Protein AF-A0A2V6K702-F1 (afdb_monomer_lite)

Secondary structure (DSSP, 8-state):
-------------------SSSGGG--SHHHHHHS-GGGHHHHHHHHHHHHHHHHTTT-S-HHHHHHTHHHHHHHHHHS-TTTS----SS--

Sequence (92 aa):
MTKSDSSETPQTAEAAVAPERLLDGIRSPADIKALREQDLPQLAQEVRDELIKVLSQTGGHLGPNLGVVELTIALHRVFNTPRDRFVMDVSH

Structure (mmCIF, N/CA/C/O backbone):
data_AF-A0A2V6K702-F1
#
_entry.id   AF-A0A2V6K702-F1
#
loop_
_atom_site.group_PDB
_atom_site.id
_atom_site.type_symbol
_atom_site.label_atom_id
_atom_site.label_alt_id
_atom_site.label_comp_id
_atom_site.label_asym_id
_atom_site.label_entity_id
_atom_site.label_seq_id
_atom_site.pdbx_PDB_ins_code
_atom_site.Cartn_x
_atom_site.Cartn_y
_atom_site.Cartn_z
_atom_site.occupancy
_atom_site.B_iso_or_equiv
_atom_site.auth_seq_id
_atom_site.auth_comp_id
_atom_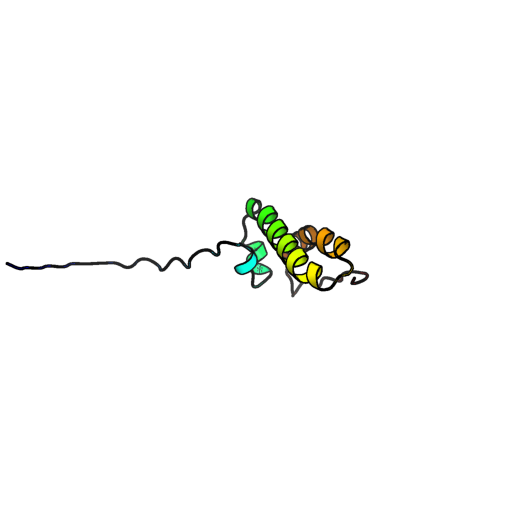site.auth_asym_id
_atom_site.auth_atom_id
_atom_site.pdbx_PDB_model_num
ATOM 1 N N . MET A 1 1 ? -59.452 -21.309 -12.603 1.00 39.44 1 MET A N 1
ATOM 2 C CA . MET A 1 1 ? -58.848 -21.691 -13.898 1.00 39.44 1 MET A CA 1
ATOM 3 C C . MET A 1 1 ? -57.590 -20.845 -14.084 1.00 39.44 1 MET A C 1
ATOM 5 O O . MET A 1 1 ? -57.756 -19.649 -14.245 1.00 39.44 1 MET A O 1
ATOM 9 N N . THR A 1 2 ? -56.347 -21.284 -13.824 1.00 40.88 2 THR A N 1
ATOM 10 C CA . THR A 1 2 ? -55.527 -22.309 -14.539 1.00 40.88 2 THR A CA 1
ATOM 11 C C . THR A 1 2 ? -55.606 -22.103 -16.058 1.00 40.88 2 THR A C 1
ATOM 13 O O . THR A 1 2 ? -56.711 -22.215 -16.582 1.00 40.88 2 THR A O 1
ATOM 16 N N . LYS A 1 3 ? -54.552 -21.764 -16.815 1.00 39.94 3 LYS A N 1
ATOM 17 C CA . LYS A 1 3 ? -53.187 -22.334 -16.989 1.00 39.94 3 LYS A CA 1
ATOM 18 C C . LYS A 1 3 ? -52.276 -21.257 -17.643 1.00 39.94 3 LYS A C 1
ATOM 20 O O . LYS A 1 3 ? -52.816 -20.410 -18.342 1.00 39.94 3 LYS A O 1
ATOM 25 N N . SER A 1 4 ? -50.993 -21.097 -17.294 1.00 41.44 4 SER A N 1
ATOM 26 C CA . SER A 1 4 ? -49.784 -21.859 -17.715 1.00 41.44 4 SER A CA 1
ATOM 27 C C . SER A 1 4 ? -49.401 -21.698 -19.194 1.00 41.44 4 SER A C 1
ATOM 29 O O . SER A 1 4 ? -50.124 -22.207 -20.041 1.00 41.44 4 SER A O 1
ATOM 31 N N . ASP A 1 5 ? -48.289 -20.999 -19.461 1.00 40.53 5 ASP A N 1
ATOM 32 C CA . ASP A 1 5 ? -47.046 -21.462 -20.141 1.00 40.53 5 ASP A CA 1
ATOM 33 C C . ASP A 1 5 ? -46.169 -20.222 -20.438 1.00 40.53 5 ASP A C 1
ATOM 35 O O . ASP A 1 5 ? -46.671 -19.246 -20.985 1.00 40.53 5 ASP A O 1
ATOM 39 N N . SER A 1 6 ? -44.950 -20.043 -19.908 1.00 44.06 6 SER A N 1
ATOM 40 C CA . SER A 1 6 ? -43.696 -20.825 -20.013 1.00 44.06 6 SER A CA 1
ATOM 41 C C . SER A 1 6 ? -43.051 -20.781 -21.402 1.00 44.06 6 SER A C 1
ATOM 43 O O . SER A 1 6 ? -43.468 -21.516 -22.284 1.00 44.06 6 SER A O 1
ATOM 45 N N . SER A 1 7 ? -42.002 -19.958 -21.533 1.00 37.97 7 SER A N 1
ATOM 46 C CA . SER A 1 7 ? -40.796 -20.113 -22.381 1.00 37.97 7 SER A CA 1
ATOM 47 C C . SER A 1 7 ? -40.140 -18.725 -22.469 1.00 37.97 7 SER A C 1
ATOM 49 O O . SER A 1 7 ? -40.832 -17.760 -22.768 1.00 37.97 7 SER A O 1
ATOM 51 N N . GLU A 1 8 ? -38.860 -18.469 -22.252 1.00 38.75 8 GLU A N 1
ATOM 52 C CA . GLU A 1 8 ? -37.687 -19.285 -21.969 1.00 38.75 8 GLU A CA 1
ATOM 53 C C . GLU A 1 8 ? -36.584 -18.273 -21.599 1.00 38.75 8 GLU A C 1
ATOM 55 O O . GLU A 1 8 ? -36.534 -17.167 -22.142 1.00 38.75 8 GLU A O 1
ATOM 60 N N . THR A 1 9 ? -35.732 -18.616 -20.640 1.00 50.88 9 THR A N 1
ATOM 61 C CA . THR A 1 9 ? -34.556 -17.832 -20.235 1.00 50.88 9 THR A CA 1
ATOM 62 C C . THR A 1 9 ? -33.513 -17.771 -21.372 1.00 50.88 9 THR A C 1
ATOM 64 O O . THR A 1 9 ? -33.539 -18.601 -22.277 1.00 50.88 9 THR A O 1
ATOM 67 N N . PRO A 1 10 ? -32.537 -16.847 -21.317 1.00 49.34 10 PRO A N 1
ATOM 68 C CA . PRO A 1 10 ? -31.257 -17.248 -20.719 1.00 49.34 10 PRO A CA 1
ATOM 69 C C . PRO A 1 10 ? -30.710 -16.131 -19.813 1.00 49.34 10 PRO A C 1
ATOM 71 O O . PRO A 1 10 ? -30.560 -14.981 -20.206 1.00 49.34 10 PRO A O 1
ATOM 74 N N . GLN A 1 11 ? -30.522 -16.370 -18.516 1.00 50.00 11 GLN A N 1
ATOM 75 C CA . GLN A 1 11 ? -29.269 -16.889 -17.969 1.00 50.00 11 GLN A CA 1
ATOM 76 C C . GLN A 1 11 ? -28.060 -16.257 -18.676 1.00 50.00 11 GLN A C 1
ATOM 78 O O . GLN A 1 11 ? -27.426 -16.865 -19.528 1.00 50.00 11 GLN A O 1
ATOM 83 N N . THR A 1 12 ? -27.766 -15.003 -18.332 1.00 38.09 12 THR A N 1
ATOM 84 C CA . THR A 1 12 ? -26.472 -14.389 -18.632 1.00 38.09 12 THR A CA 1
ATOM 85 C C . THR A 1 12 ? -25.842 -13.964 -17.320 1.00 38.09 12 THR A C 1
ATOM 87 O O . THR A 1 12 ? -26.342 -13.064 -16.655 1.00 38.09 12 THR A O 1
ATOM 90 N N . ALA A 1 13 ? -24.766 -14.680 -16.999 1.00 43.50 13 ALA A N 1
ATOM 91 C CA . ALA A 1 13 ? -23.689 -14.342 -16.085 1.00 43.50 13 ALA A CA 1
ATOM 92 C C . ALA A 1 13 ? -24.107 -13.838 -14.698 1.00 43.50 13 ALA A C 1
ATOM 94 O O . ALA A 1 13 ? -24.441 -1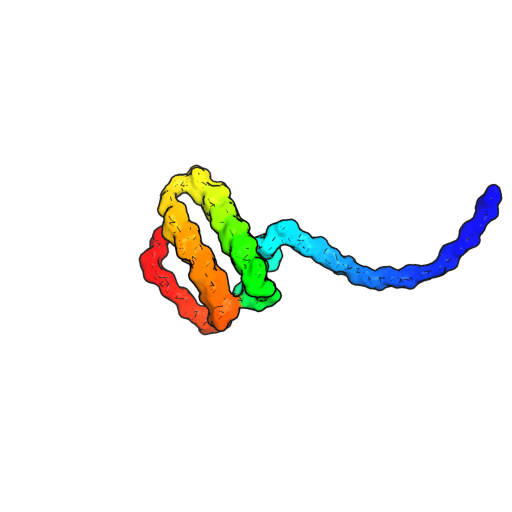2.675 -14.492 1.00 43.50 13 ALA A O 1
ATOM 95 N N . GLU A 1 14 ? -23.954 -14.730 -13.725 1.00 41.59 14 GLU A N 1
ATOM 96 C CA . GLU A 1 14 ? -23.644 -14.395 -12.342 1.00 41.59 14 GLU A CA 1
ATOM 97 C C . GLU A 1 14 ? -22.427 -13.453 -12.332 1.00 41.59 14 GLU A C 1
ATOM 99 O O . GLU A 1 14 ? -21.270 -13.874 -12.326 1.00 41.59 14 GLU A O 1
ATOM 104 N N . ALA A 1 15 ? -22.689 -12.150 -12.448 1.00 42.69 15 ALA A N 1
ATOM 105 C CA . ALA A 1 15 ? -21.707 -11.117 -12.207 1.00 42.69 15 ALA A CA 1
ATOM 106 C C . ALA A 1 15 ? -21.380 -11.223 -10.722 1.00 42.69 15 ALA A C 1
ATOM 108 O O . ALA A 1 15 ? -22.188 -10.832 -9.879 1.00 42.69 15 ALA A O 1
ATOM 109 N N . ALA A 1 16 ? -20.238 -11.843 -10.424 1.00 45.94 16 ALA A N 1
ATOM 110 C CA . ALA A 1 16 ? -19.666 -11.886 -9.093 1.00 45.94 16 ALA A CA 1
ATOM 111 C C . ALA A 1 16 ? -19.834 -10.500 -8.467 1.00 45.94 16 ALA A C 1
ATOM 113 O O . ALA A 1 16 ? -19.364 -9.509 -9.031 1.00 45.94 16 ALA A O 1
ATOM 114 N N . VAL A 1 17 ? -20.593 -10.439 -7.372 1.00 50.03 17 VAL A N 1
ATOM 115 C CA . VAL A 1 17 ? -20.868 -9.208 -6.634 1.00 50.03 17 VAL A CA 1
ATOM 116 C C . VAL A 1 17 ? -19.526 -8.519 -6.412 1.00 50.03 17 VAL A C 1
ATOM 118 O O . VAL A 1 17 ? -18.649 -9.080 -5.755 1.00 50.03 17 VAL A O 1
ATOM 121 N N . ALA A 1 18 ? -19.329 -7.360 -7.045 1.00 54.19 18 ALA A N 1
ATOM 122 C CA . ALA A 1 18 ? -18.099 -6.603 -6.883 1.00 54.19 18 ALA A CA 1
ATOM 123 C C . ALA A 1 18 ? -17.939 -6.306 -5.385 1.00 54.19 18 ALA A C 1
ATOM 125 O O . ALA A 1 18 ? -18.919 -5.885 -4.760 1.00 54.19 18 ALA A O 1
ATOM 126 N N . PRO A 1 19 ? -16.771 -6.578 -4.785 1.00 61.66 19 PRO A N 1
ATOM 127 C CA . PRO A 1 19 ? -16.599 -6.355 -3.361 1.00 61.66 19 PRO A CA 1
ATOM 128 C C . PRO A 1 19 ? -16.809 -4.867 -3.053 1.00 61.66 19 PRO A C 1
ATOM 130 O O . PRO A 1 19 ? -16.350 -4.000 -3.796 1.00 61.66 19 PRO A O 1
ATOM 133 N N . GLU A 1 20 ? -17.539 -4.581 -1.971 1.00 80.12 20 GLU A N 1
ATOM 134 C CA . GLU A 1 20 ? -17.854 -3.213 -1.530 1.00 80.12 20 GLU A CA 1
ATOM 135 C C . GLU A 1 20 ? -16.575 -2.413 -1.212 1.00 80.12 20 GLU A C 1
ATOM 137 O O . GLU A 1 20 ? -16.541 -1.197 -1.392 1.00 80.12 20 GLU A O 1
ATOM 142 N N . ARG A 1 21 ? -15.499 -3.116 -0.824 1.00 93.06 21 ARG A N 1
ATOM 143 C CA . ARG A 1 21 ? -14.129 -2.606 -0.675 1.00 93.06 21 ARG A CA 1
ATOM 144 C C . ARG A 1 21 ? -13.222 -3.191 -1.754 1.00 93.06 21 ARG A C 1
ATOM 146 O O . ARG A 1 21 ? -13.199 -4.404 -1.959 1.00 93.06 21 ARG A O 1
ATOM 153 N N . LEU A 1 22 ? -12.411 -2.354 -2.396 1.00 95.12 22 LEU A N 1
ATOM 154 C CA . LEU A 1 22 ? -11.424 -2.805 -3.383 1.00 95.12 22 LEU A CA 1
ATOM 155 C C . LEU A 1 22 ? -10.393 -3.756 -2.765 1.00 95.12 22 LEU A C 1
ATOM 157 O O . LEU A 1 22 ? -10.010 -4.739 -3.400 1.00 95.12 22 LEU A O 1
ATOM 161 N N . LEU A 1 23 ? -9.973 -3.483 -1.527 1.00 95.38 23 LEU A N 1
ATOM 162 C CA . LEU A 1 23 ? -8.965 -4.247 -0.796 1.00 95.38 23 LEU A CA 1
ATOM 163 C C . LEU A 1 23 ? -9.341 -5.727 -0.649 1.00 95.38 23 LEU A C 1
ATOM 165 O O . LEU A 1 23 ? -8.478 -6.587 -0.809 1.00 95.38 23 LEU A O 1
ATOM 169 N N . ASP A 1 24 ? -10.621 -6.032 -0.428 1.00 95.06 24 ASP A N 1
ATOM 170 C CA . ASP A 1 24 ? -11.110 -7.406 -0.243 1.00 95.06 24 ASP A CA 1
ATOM 171 C C . ASP A 1 24 ? -10.969 -8.256 -1.525 1.00 95.06 24 ASP A C 1
ATOM 173 O O . ASP A 1 24 ? -10.961 -9.491 -1.481 1.00 95.06 24 ASP A O 1
ATOM 177 N N . GLY A 1 25 ? -10.838 -7.598 -2.683 1.00 94.25 25 GLY A N 1
ATOM 178 C CA . GLY A 1 25 ? -10.613 -8.225 -3.984 1.00 94.25 25 GLY A CA 1
ATOM 179 C C . GLY A 1 25 ? -9.141 -8.440 -4.352 1.00 94.25 25 GLY A C 1
ATOM 180 O O . GLY A 1 25 ? -8.866 -9.187 -5.291 1.00 94.25 25 GLY A O 1
ATOM 181 N N . ILE A 1 26 ? -8.188 -7.825 -3.643 1.00 94.94 26 ILE A N 1
ATOM 182 C CA . ILE A 1 26 ? -6.761 -7.898 -3.985 1.00 94.94 26 ILE A CA 1
ATOM 183 C C . ILE A 1 26 ? -6.141 -9.169 -3.400 1.00 94.94 26 ILE A C 1
ATOM 185 O O . ILE A 1 26 ? -6.001 -9.312 -2.188 1.00 94.94 26 ILE A O 1
ATOM 189 N N . ARG A 1 27 ? -5.717 -10.096 -4.266 1.00 94.56 27 ARG A N 1
ATOM 190 C CA . ARG A 1 27 ? -5.050 -11.354 -3.872 1.00 94.56 27 ARG A CA 1
ATOM 191 C C . ARG A 1 27 ? -3.611 -11.442 -4.369 1.00 94.56 27 ARG A C 1
ATOM 193 O O . ARG A 1 27 ? -2.852 -12.303 -3.927 1.00 94.56 27 ARG A O 1
ATOM 200 N N . SER A 1 28 ? -3.235 -10.578 -5.305 1.00 93.88 28 SER A N 1
ATOM 201 C CA . SER A 1 28 ? -1.939 -10.580 -5.966 1.00 93.88 28 SER A CA 1
ATOM 202 C C . SER A 1 28 ? -1.562 -9.188 -6.498 1.00 93.88 28 SER A C 1
ATOM 204 O O . SER A 1 28 ? -2.433 -8.347 -6.727 1.00 93.88 28 SER A O 1
ATOM 206 N N . PRO A 1 29 ? -0.271 -8.938 -6.795 1.00 93.62 29 PRO A N 1
ATOM 207 C CA . PRO A 1 29 ? 0.158 -7.706 -7.463 1.00 93.62 29 PRO A CA 1
ATOM 208 C C . PRO A 1 29 ? -0.510 -7.475 -8.829 1.00 93.62 29 PRO A C 1
ATOM 210 O O . PRO A 1 29 ? -0.635 -6.333 -9.267 1.00 93.62 29 PRO A O 1
ATOM 213 N N . ALA A 1 30 ? -0.950 -8.542 -9.508 1.00 94.19 30 ALA A N 1
ATOM 214 C CA . ALA A 1 30 ? -1.656 -8.436 -10.783 1.00 94.19 30 ALA A CA 1
ATOM 215 C C . ALA A 1 30 ? -3.017 -7.738 -10.631 1.00 94.19 30 ALA A C 1
ATOM 217 O O . ALA A 1 30 ? -3.403 -6.969 -11.510 1.00 94.19 30 ALA A O 1
ATOM 218 N N . ASP A 1 31 ? -3.691 -7.925 -9.495 1.00 95.19 31 ASP A N 1
ATOM 219 C CA . ASP A 1 31 ? -4.981 -7.287 -9.221 1.00 95.19 31 ASP A CA 1
ATOM 220 C C . ASP A 1 31 ? -4.811 -5.766 -9.076 1.00 95.19 31 ASP A C 1
ATOM 222 O O . ASP A 1 31 ? -5.588 -4.992 -9.628 1.00 95.19 31 ASP A O 1
ATOM 226 N N . ILE A 1 32 ? -3.713 -5.320 -8.450 1.00 94.56 32 ILE A N 1
ATOM 227 C CA . ILE A 1 32 ? -3.361 -3.893 -8.329 1.00 94.56 32 ILE A CA 1
ATOM 228 C C . ILE A 1 32 ? -3.090 -3.271 -9.708 1.00 94.56 32 ILE A C 1
ATOM 230 O O . ILE A 1 32 ? -3.448 -2.117 -9.958 1.00 94.56 32 ILE A O 1
ATOM 234 N N . LYS A 1 33 ? -2.474 -4.024 -10.631 1.00 94.50 33 LYS A N 1
ATOM 235 C CA . LYS A 1 33 ? -2.250 -3.577 -12.018 1.00 94.50 33 LYS A CA 1
ATOM 236 C C . LYS A 1 33 ? -3.544 -3.464 -12.817 1.00 94.50 33 LYS A C 1
ATOM 238 O O . LYS A 1 33 ? -3.635 -2.591 -13.676 1.00 94.50 33 LYS A O 1
ATOM 243 N N . ALA A 1 34 ? -4.521 -4.323 -12.534 1.00 94.69 34 ALA A N 1
ATOM 244 C CA . ALA A 1 34 ? -5.811 -4.342 -13.217 1.00 94.69 34 ALA A CA 1
ATOM 245 C C . ALA A 1 34 ? -6.746 -3.194 -12.792 1.00 94.69 34 ALA A C 1
ATOM 247 O O . ALA A 1 34 ? -7.660 -2.848 -13.540 1.00 94.69 34 ALA A O 1
ATOM 248 N N . LEU A 1 35 ? -6.517 -2.575 -11.626 1.00 95.44 35 LEU A N 1
ATOM 249 C CA . LEU A 1 35 ? -7.297 -1.421 -11.173 1.00 95.44 35 LEU A CA 1
ATOM 250 C C . LEU A 1 35 ? -7.133 -0.208 -12.096 1.00 95.44 35 LEU A C 1
ATOM 252 O O . LEU A 1 35 ? -6.053 0.044 -12.645 1.00 95.44 35 LEU A O 1
ATOM 256 N N . ARG A 1 36 ? -8.185 0.607 -12.208 1.00 95.75 36 ARG A N 1
ATOM 257 C CA . ARG A 1 36 ? -8.095 1.911 -12.878 1.00 95.75 36 ARG A CA 1
ATOM 258 C C . ARG A 1 36 ? -7.313 2.871 -11.987 1.00 95.75 36 ARG A C 1
ATOM 260 O O . ARG A 1 36 ? -7.387 2.795 -10.766 1.00 95.75 36 ARG A O 1
ATOM 267 N N . GLU A 1 37 ? -6.592 3.810 -12.590 1.00 94.31 37 GLU A N 1
ATOM 268 C CA . GLU A 1 37 ? -5.758 4.762 -11.835 1.00 94.31 37 GLU A CA 1
ATOM 269 C C . GLU A 1 37 ? -6.567 5.595 -10.834 1.00 94.31 37 GLU A C 1
ATOM 271 O O . GLU A 1 37 ? -6.118 5.836 -9.717 1.00 94.31 37 GLU A O 1
ATOM 276 N N . GLN A 1 38 ? -7.796 5.955 -11.201 1.00 95.88 38 GLN A N 1
ATOM 277 C CA . GLN A 1 38 ? -8.738 6.683 -10.348 1.00 95.88 38 GLN A CA 1
ATOM 278 C C . GLN A 1 38 ? -9.205 5.901 -9.108 1.00 95.88 38 GLN A C 1
ATOM 280 O O . GLN A 1 38 ? -9.682 6.516 -8.160 1.00 95.88 38 GLN A O 1
ATOM 285 N N . ASP A 1 39 ? -9.059 4.572 -9.103 1.00 95.44 39 ASP A N 1
ATOM 286 C CA . ASP A 1 39 ? -9.444 3.711 -7.979 1.00 95.44 39 ASP A CA 1
ATOM 287 C C . ASP A 1 39 ? -8.281 3.534 -6.976 1.00 95.44 39 ASP A C 1
ATOM 289 O O . ASP A 1 39 ? -8.481 3.081 -5.849 1.00 95.44 39 ASP A O 1
ATOM 293 N N . LEU A 1 40 ? -7.049 3.914 -7.346 1.00 96.12 40 LEU A N 1
ATOM 294 C CA . LEU A 1 40 ? -5.867 3.770 -6.486 1.00 96.12 40 LEU A CA 1
ATOM 295 C C . LEU A 1 40 ? -5.937 4.598 -5.191 1.00 96.12 40 LEU A C 1
ATOM 297 O O . LEU A 1 40 ? -5.542 4.067 -4.151 1.00 96.12 40 LEU A O 1
ATOM 301 N N . PRO A 1 41 ? -6.448 5.850 -5.188 1.00 96.25 41 PRO A N 1
ATOM 302 C CA . PRO A 1 41 ? -6.631 6.600 -3.947 1.00 96.25 41 PRO A CA 1
ATOM 303 C C . PRO A 1 41 ? -7.603 5.917 -2.978 1.00 96.25 41 PRO A C 1
ATOM 305 O O . PRO A 1 41 ? -7.370 5.936 -1.770 1.00 96.25 41 PRO A O 1
ATOM 308 N N . GLN A 1 42 ? -8.660 5.280 -3.499 1.00 96.44 42 GLN A N 1
ATOM 309 C CA . GLN A 1 42 ? -9.597 4.506 -2.685 1.00 96.44 42 GLN A CA 1
ATOM 310 C C . GLN A 1 42 ? -8.899 3.286 -2.077 1.00 96.44 42 GLN A C 1
ATOM 312 O O . GLN A 1 42 ? -8.974 3.091 -0.867 1.00 96.44 42 GLN A O 1
ATOM 317 N N . LEU A 1 43 ? -8.159 2.513 -2.882 1.00 96.69 43 LEU A N 1
ATOM 318 C CA . LEU A 1 43 ? -7.394 1.371 -2.374 1.00 96.69 43 LEU A CA 1
ATOM 319 C C . LEU A 1 43 ? -6.417 1.797 -1.264 1.00 96.69 43 LEU A C 1
ATOM 321 O O . LEU A 1 43 ? -6.345 1.149 -0.224 1.00 96.69 43 LEU A O 1
ATO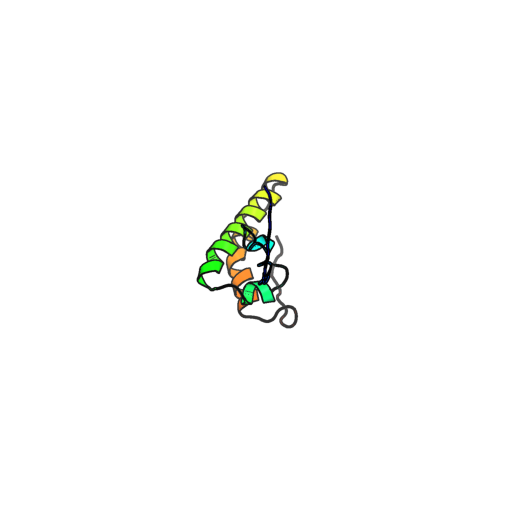M 325 N N . ALA A 1 44 ? -5.683 2.896 -1.462 1.00 96.81 44 ALA A N 1
ATOM 326 C CA . ALA A 1 44 ? -4.747 3.410 -0.465 1.00 96.81 44 ALA A CA 1
ATOM 327 C C . ALA A 1 44 ? -5.449 3.781 0.850 1.00 96.81 44 ALA A C 1
ATOM 329 O O . ALA A 1 44 ? -4.961 3.446 1.929 1.00 96.81 44 ALA A O 1
ATOM 330 N N . GLN A 1 45 ? -6.615 4.430 0.767 1.00 96.38 45 GLN A N 1
ATOM 331 C CA . GLN A 1 45 ? -7.422 4.753 1.941 1.00 96.38 45 GLN A CA 1
ATOM 332 C C . GLN A 1 45 ? -7.873 3.486 2.678 1.00 96.38 45 GLN A C 1
ATOM 334 O O . GLN A 1 45 ? -7.668 3.384 3.884 1.00 96.38 45 GLN A O 1
ATOM 339 N N . GLU A 1 46 ? -8.396 2.492 1.960 1.00 96.50 46 GLU A N 1
ATOM 340 C CA . GLU A 1 46 ? -8.857 1.236 2.558 1.00 96.50 46 GLU A CA 1
ATOM 341 C C . GLU A 1 46 ? -7.726 0.449 3.239 1.00 96.50 46 GLU A C 1
ATOM 343 O O . GLU A 1 46 ? -7.955 -0.161 4.286 1.00 96.50 46 GLU A O 1
ATOM 348 N N . VAL A 1 47 ? -6.510 0.476 2.677 1.00 95.31 47 VAL A N 1
ATOM 349 C CA . VAL A 1 47 ? -5.313 -0.114 3.298 1.00 95.31 47 VAL A CA 1
ATOM 350 C C . VAL A 1 47 ? -4.940 0.640 4.573 1.00 95.31 47 VAL A C 1
ATOM 352 O O . VAL A 1 47 ? -4.695 0.009 5.600 1.00 95.31 47 VAL A O 1
ATOM 355 N N . ARG A 1 48 ? -4.925 1.981 4.542 1.00 94.69 48 ARG A N 1
ATOM 356 C CA . ARG A 1 48 ? -4.642 2.803 5.731 1.00 94.69 48 ARG A CA 1
ATOM 357 C C . ARG A 1 48 ? -5.651 2.534 6.850 1.00 94.69 48 ARG A C 1
ATOM 359 O O . ARG A 1 48 ? -5.244 2.369 7.998 1.00 94.69 48 ARG A O 1
ATOM 366 N N . ASP A 1 49 ? -6.933 2.426 6.519 1.00 93.69 49 ASP A N 1
ATOM 367 C CA . ASP A 1 49 ? -7.989 2.143 7.495 1.00 93.69 49 ASP A CA 1
ATOM 368 C C . ASP A 1 49 ? -7.834 0.749 8.119 1.00 93.69 49 ASP A C 1
ATOM 370 O O . ASP A 1 49 ? -7.968 0.600 9.336 1.00 93.69 49 ASP A O 1
ATOM 374 N N . GLU A 1 50 ? -7.476 -0.267 7.324 1.00 92.69 50 GLU A N 1
ATOM 375 C CA . GLU A 1 50 ? -7.214 -1.610 7.852 1.00 92.69 50 GLU A CA 1
ATOM 376 C C . GLU A 1 50 ? -5.966 -1.633 8.748 1.00 92.69 50 GLU A C 1
ATOM 378 O O . GLU A 1 50 ? -6.003 -2.209 9.836 1.00 92.69 50 GLU A O 1
ATOM 383 N N . LEU A 1 51 ? -4.887 -0.945 8.355 1.00 90.69 51 LEU A N 1
ATOM 384 C CA . LEU A 1 51 ? -3.683 -0.805 9.181 1.00 90.69 51 LEU A CA 1
ATOM 385 C C . LEU A 1 51 ? -3.998 -0.144 10.527 1.00 90.69 51 LEU A C 1
ATOM 387 O O . LEU A 1 51 ? -3.576 -0.650 11.565 1.00 90.69 51 LEU A O 1
ATOM 391 N N . ILE A 1 52 ? -4.770 0.948 10.538 1.00 90.19 52 ILE A N 1
ATOM 392 C CA . ILE A 1 52 ? -5.192 1.619 11.777 1.00 90.19 52 ILE A CA 1
ATOM 393 C C . ILE A 1 52 ? -6.031 0.669 12.631 1.00 90.19 52 ILE A C 1
ATOM 395 O O . ILE A 1 52 ? -5.777 0.522 13.827 1.00 90.19 52 ILE A O 1
ATOM 399 N N . LYS A 1 53 ? -7.013 -0.007 12.032 1.00 89.19 53 LYS A N 1
ATOM 400 C CA . LYS A 1 53 ? -7.900 -0.938 12.738 1.00 89.19 53 LYS A CA 1
ATOM 401 C C . LYS A 1 53 ? -7.127 -2.078 13.404 1.00 89.19 53 LYS A C 1
ATOM 403 O O . LYS A 1 53 ? -7.423 -2.410 14.549 1.00 89.19 53 LYS A O 1
ATOM 408 N N . VAL A 1 54 ? -6.144 -2.653 12.713 1.00 87.25 54 VAL A N 1
ATOM 409 C CA . VAL A 1 54 ? -5.349 -3.781 13.219 1.00 87.25 54 VAL A CA 1
ATOM 410 C C . VAL A 1 54 ? -4.315 -3.317 14.248 1.00 87.25 54 VAL A C 1
ATOM 412 O O . VAL A 1 54 ? -4.218 -3.895 15.327 1.00 87.25 54 VAL A O 1
ATOM 415 N N . LEU A 1 55 ? -3.563 -2.256 13.954 1.00 84.56 55 LEU A N 1
ATOM 416 C CA . LEU A 1 55 ? -2.413 -1.846 14.767 1.00 84.56 55 LEU A CA 1
ATOM 417 C C . LEU A 1 55 ? -2.781 -0.938 15.955 1.00 84.56 55 LEU A C 1
ATOM 419 O O . LEU A 1 55 ? -2.008 -0.836 16.911 1.00 84.56 55 LEU A O 1
ATOM 423 N N . SER A 1 56 ? -3.962 -0.305 15.944 1.00 82.50 56 SER A N 1
ATOM 424 C CA . SER A 1 56 ? -4.455 0.488 17.086 1.00 82.50 56 SER A CA 1
ATOM 425 C C . SER A 1 56 ? -4.676 -0.346 18.351 1.00 82.50 56 SER A C 1
ATOM 427 O O . SER A 1 56 ? -4.639 0.200 19.450 1.00 82.50 56 SER A O 1
ATOM 429 N N . GLN A 1 57 ? -4.863 -1.661 18.214 1.00 76.88 57 GLN A N 1
ATOM 430 C CA . GLN A 1 57 ? -5.102 -2.571 19.337 1.00 76.88 57 GLN A CA 1
ATOM 431 C C . GLN A 1 57 ? -3.816 -2.966 20.076 1.00 76.88 57 GLN A C 1
ATOM 433 O O . GLN A 1 57 ? -3.861 -3.276 21.263 1.00 76.88 57 GLN A O 1
ATOM 438 N N . THR A 1 58 ? -2.671 -2.960 19.389 1.00 68.12 58 THR A N 1
ATOM 439 C CA . THR A 1 58 ? -1.392 -3.459 19.918 1.00 68.12 58 THR A CA 1
ATOM 440 C C . THR A 1 58 ? -0.447 -2.357 20.399 1.00 68.12 58 THR A C 1
ATOM 442 O O . THR A 1 58 ? 0.420 -2.633 21.224 1.00 68.12 58 THR A O 1
ATOM 445 N N . GLY A 1 59 ? -0.619 -1.113 19.929 1.00 68.50 59 GLY A N 1
ATOM 446 C CA . GLY A 1 59 ? 0.333 -0.016 20.157 1.00 68.50 59 GLY A CA 1
ATOM 447 C C . GLY A 1 59 ? 1.663 -0.222 19.405 1.00 68.50 59 GLY A C 1
ATOM 448 O O . GLY A 1 59 ? 2.090 -1.352 19.184 1.00 68.50 59 GLY A O 1
ATOM 449 N N . GLY A 1 60 ? 2.322 0.859 18.960 1.00 65.62 60 GLY A N 1
ATOM 450 C CA . GLY A 1 60 ? 3.587 0.782 18.201 1.00 65.62 60 GLY A CA 1
ATOM 451 C C . GLY A 1 60 ? 3.720 1.804 17.060 1.00 65.62 60 GLY A C 1
ATOM 452 O O . GLY A 1 60 ? 2.970 2.779 16.998 1.00 65.62 60 GLY A O 1
ATOM 453 N N . HIS A 1 61 ? 4.697 1.601 16.164 1.00 65.88 61 HIS A N 1
ATOM 454 C CA . HIS A 1 61 ? 5.059 2.508 15.060 1.00 65.88 61 HIS A CA 1
ATOM 455 C C . HIS A 1 61 ? 4.015 2.536 13.923 1.00 65.88 61 HIS A C 1
ATOM 457 O O . HIS A 1 61 ? 4.204 1.996 12.837 1.00 65.88 61 HIS A O 1
ATOM 463 N N . LEU A 1 62 ? 2.896 3.221 14.168 1.00 69.25 62 LEU A N 1
ATOM 464 C CA . LEU A 1 62 ? 1.820 3.408 13.187 1.00 69.25 62 LEU A CA 1
ATOM 465 C C . LEU A 1 62 ? 2.229 4.312 12.010 1.00 69.25 62 LEU A C 1
ATOM 467 O O . LEU A 1 62 ? 1.825 4.086 10.875 1.00 69.25 62 LEU A O 1
ATOM 471 N N . GLY A 1 63 ? 3.016 5.358 12.282 1.00 69.12 63 GLY A N 1
ATOM 472 C CA . GLY A 1 63 ? 3.322 6.418 11.311 1.00 69.12 63 GLY A CA 1
ATOM 473 C C . GLY A 1 63 ? 4.035 5.935 10.038 1.00 69.12 63 GLY A C 1
ATOM 474 O O . GLY A 1 63 ? 3.584 6.264 8.943 1.00 69.12 63 GLY A O 1
ATOM 475 N N . PRO A 1 64 ? 5.105 5.132 10.149 1.00 75.62 64 PRO A N 1
ATOM 476 C CA . PRO A 1 64 ? 5.870 4.662 8.990 1.00 75.62 64 PRO A CA 1
ATOM 477 C C . PRO A 1 64 ? 5.070 3.732 8.076 1.00 75.62 64 PRO A C 1
ATOM 479 O O . PRO A 1 64 ? 5.083 3.902 6.857 1.00 75.62 64 PRO A O 1
ATOM 482 N N . ASN A 1 65 ? 4.282 2.829 8.666 1.00 78.38 65 ASN A N 1
ATOM 483 C CA . ASN A 1 65 ? 3.398 1.926 7.929 1.00 78.38 65 ASN A CA 1
ATOM 484 C C . ASN A 1 65 ? 2.310 2.675 7.146 1.00 78.38 65 ASN A C 1
ATOM 486 O O . ASN A 1 65 ? 1.945 2.253 6.053 1.00 78.38 65 ASN A O 1
ATOM 490 N N . LEU A 1 66 ? 1.826 3.812 7.656 1.00 84.56 66 LEU A N 1
ATOM 491 C CA . LEU A 1 66 ? 0.869 4.651 6.929 1.00 84.56 66 LEU A CA 1
ATOM 492 C C . LEU A 1 66 ? 1.522 5.451 5.796 1.00 84.56 66 LEU A C 1
ATOM 494 O O . LEU A 1 66 ? 0.889 5.652 4.767 1.00 84.56 66 LEU A O 1
ATOM 498 N N . GLY A 1 67 ? 2.775 5.886 5.960 1.00 86.00 67 GLY A N 1
ATOM 499 C CA . GLY A 1 67 ? 3.486 6.690 4.959 1.00 86.00 67 GLY A CA 1
ATOM 500 C C . GLY A 1 67 ? 3.990 5.911 3.738 1.00 86.00 67 GLY A C 1
ATOM 501 O O . GLY A 1 67 ? 4.344 6.520 2.732 1.00 86.00 67 GLY A O 1
ATOM 502 N N . VAL A 1 68 ? 4.039 4.576 3.809 1.00 92.50 68 VAL A N 1
ATOM 503 C CA . VAL A 1 68 ? 4.570 3.718 2.733 1.00 92.50 68 VAL A CA 1
ATOM 504 C C . VAL A 1 68 ? 3.484 3.111 1.836 1.00 92.50 68 VAL A C 1
ATOM 506 O O . VAL A 1 68 ? 3.805 2.458 0.841 1.00 92.50 68 VAL A O 1
ATOM 509 N N . VAL A 1 69 ? 2.201 3.312 2.155 1.00 95.25 69 VAL A N 1
ATOM 510 C CA . VAL A 1 69 ? 1.076 2.662 1.459 1.00 95.25 69 VAL A CA 1
ATOM 511 C C . VAL A 1 69 ? 1.058 3.014 -0.027 1.00 95.25 69 VAL A C 1
ATOM 513 O O . VAL A 1 69 ? 1.105 2.126 -0.879 1.00 95.25 69 VAL A O 1
ATOM 516 N N . GLU A 1 70 ? 1.054 4.304 -0.356 1.00 95.69 70 GLU A N 1
ATOM 517 C CA . GLU A 1 70 ? 0.982 4.783 -1.735 1.00 95.69 70 GLU A CA 1
ATOM 518 C C . GLU A 1 70 ? 2.231 4.380 -2.535 1.00 95.69 70 GLU A C 1
ATOM 520 O O . GLU A 1 70 ? 2.122 3.976 -3.695 1.00 95.69 70 GLU A O 1
ATOM 525 N N . LEU A 1 71 ? 3.410 4.405 -1.900 1.00 94.81 71 LEU A N 1
ATOM 526 C CA . LEU A 1 71 ? 4.654 3.928 -2.509 1.00 94.81 71 LEU A CA 1
ATOM 527 C C . LEU A 1 71 ? 4.564 2.437 -2.846 1.00 94.81 71 LEU A C 1
ATOM 529 O O . LEU A 1 71 ? 4.900 2.033 -3.956 1.00 94.81 71 LEU A O 1
ATOM 533 N N . THR A 1 72 ? 4.075 1.621 -1.916 1.00 95.00 72 THR A N 1
ATOM 534 C CA . THR A 1 72 ? 3.954 0.169 -2.097 1.00 95.00 72 THR A CA 1
ATOM 535 C C . THR A 1 72 ? 2.989 -0.170 -3.235 1.00 95.00 72 THR A C 1
ATOM 537 O O . THR A 1 72 ? 3.302 -1.009 -4.084 1.00 95.00 72 THR A O 1
ATOM 540 N N . ILE A 1 73 ? 1.853 0.531 -3.321 1.00 96.19 73 ILE A N 1
ATOM 541 C CA . ILE A 1 73 ? 0.895 0.393 -4.429 1.00 96.19 73 ILE A CA 1
ATOM 542 C C . ILE A 1 73 ? 1.557 0.768 -5.762 1.00 96.19 73 ILE A C 1
ATOM 544 O O . ILE A 1 73 ? 1.467 0.011 -6.732 1.00 96.19 73 ILE A O 1
ATOM 548 N N . ALA A 1 74 ? 2.257 1.905 -5.815 1.00 95.44 74 ALA A N 1
ATOM 549 C CA . ALA A 1 74 ? 2.939 2.360 -7.024 1.00 95.44 74 ALA A CA 1
ATOM 550 C C . ALA A 1 74 ? 4.010 1.360 -7.489 1.00 95.44 74 ALA A C 1
ATOM 552 O O . ALA A 1 74 ? 4.072 1.024 -8.674 1.00 95.44 74 ALA A O 1
ATOM 553 N N . LEU A 1 75 ? 4.806 0.826 -6.559 1.00 95.62 75 LEU A N 1
ATOM 554 C CA . LEU A 1 75 ? 5.827 -0.177 -6.847 1.00 95.62 75 LEU A CA 1
ATOM 555 C C . LEU A 1 75 ? 5.217 -1.448 -7.448 1.00 95.62 75 LEU A C 1
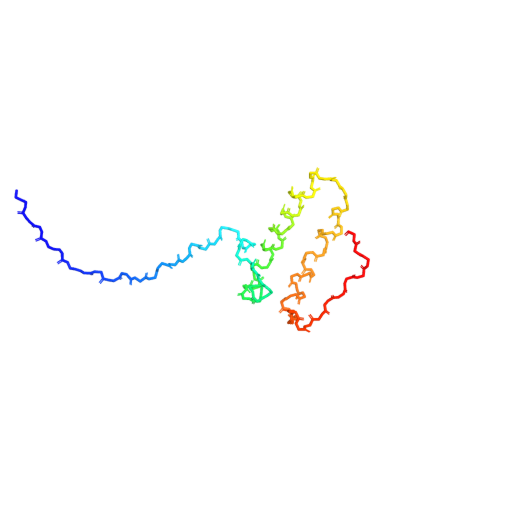ATOM 557 O O . LEU A 1 75 ? 5.677 -1.903 -8.496 1.00 95.62 75 LEU A O 1
ATOM 561 N N . HIS A 1 76 ? 4.153 -1.992 -6.848 1.00 95.69 76 HIS A N 1
ATOM 562 C CA . HIS A 1 76 ? 3.471 -3.175 -7.384 1.00 95.69 76 HIS A CA 1
ATOM 563 C C . HIS A 1 76 ? 2.766 -2.926 -8.720 1.00 95.69 76 HIS A C 1
ATOM 565 O O . HIS A 1 76 ? 2.584 -3.871 -9.487 1.00 95.69 76 HIS A O 1
ATOM 571 N N . ARG A 1 77 ? 2.391 -1.680 -9.031 1.00 94.44 77 ARG A N 1
ATOM 572 C CA . ARG A 1 77 ? 1.797 -1.323 -10.325 1.00 94.44 77 ARG A CA 1
ATOM 573 C C . ARG A 1 77 ? 2.848 -1.247 -11.434 1.00 94.44 77 ARG A C 1
ATOM 575 O O . ARG A 1 77 ? 2.635 -1.785 -12.521 1.00 94.44 77 ARG A O 1
ATOM 582 N N . VAL A 1 78 ? 3.991 -0.624 -11.149 1.00 95.19 78 VAL A N 1
ATOM 583 C CA . VAL A 1 78 ? 5.065 -0.388 -12.128 1.00 95.19 78 VAL A CA 1
ATOM 584 C C . VAL A 1 78 ? 5.914 -1.641 -12.354 1.00 95.19 78 VAL A C 1
ATOM 586 O O . VAL A 1 78 ? 6.130 -2.046 -13.496 1.00 95.19 78 VAL A O 1
ATOM 589 N N . PHE A 1 79 ? 6.362 -2.296 -11.285 1.00 95.62 79 PHE A N 1
ATOM 590 C CA . PHE A 1 79 ? 7.259 -3.450 -11.365 1.00 95.62 79 PHE A CA 1
ATOM 591 C C . PHE A 1 79 ? 6.497 -4.777 -11.311 1.00 95.62 79 PHE A C 1
ATOM 593 O O . PHE A 1 79 ? 5.320 -4.842 -10.963 1.00 95.62 79 PHE A O 1
ATOM 600 N N . ASN A 1 80 ? 7.144 -5.866 -11.709 1.00 92.19 80 ASN A N 1
ATOM 601 C CA . ASN A 1 80 ? 6.566 -7.204 -11.792 1.00 92.19 80 ASN A CA 1
ATOM 602 C C . ASN A 1 80 ? 7.031 -8.080 -10.624 1.00 92.19 80 ASN A C 1
ATOM 604 O O . ASN A 1 80 ? 7.850 -8.977 -10.791 1.00 92.19 80 ASN A O 1
ATOM 608 N N . THR A 1 81 ? 6.491 -7.872 -9.428 1.00 88.62 81 THR A N 1
ATOM 609 C CA . THR A 1 81 ? 6.715 -8.785 -8.292 1.00 88.62 81 THR A CA 1
ATOM 610 C C . THR A 1 81 ? 5.944 -10.101 -8.475 1.00 88.62 81 THR A C 1
ATOM 612 O O . THR A 1 81 ? 4.785 -10.041 -8.891 1.00 88.62 81 THR A O 1
ATOM 615 N N . PRO A 1 82 ? 6.516 -11.280 -8.147 1.00 87.25 82 PRO A N 1
ATOM 616 C CA . PRO A 1 82 ? 7.765 -11.492 -7.402 1.00 87.25 82 PRO A CA 1
ATOM 617 C C . PRO A 1 82 ? 9.039 -11.614 -8.264 1.00 87.25 82 PRO A C 1
ATOM 619 O O . PRO A 1 82 ? 10.104 -11.905 -7.722 1.00 87.25 82 PRO A O 1
ATOM 622 N N . ARG A 1 83 ? 8.961 -11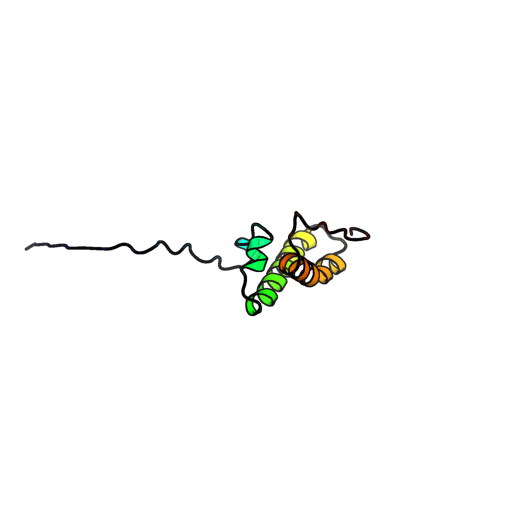.431 -9.593 1.00 92.44 83 ARG A N 1
ATOM 623 C CA . ARG A 1 83 ? 10.143 -11.470 -10.479 1.00 92.44 83 ARG A CA 1
ATOM 624 C C . ARG A 1 83 ? 11.111 -10.334 -10.146 1.00 92.44 83 ARG A C 1
ATOM 626 O O . ARG A 1 83 ? 12.308 -10.573 -9.996 1.00 92.44 83 ARG A O 1
ATOM 633 N N . ASP A 1 84 ? 10.580 -9.126 -10.014 1.00 93.06 84 ASP A N 1
ATOM 634 C CA . ASP A 1 84 ? 11.300 -7.982 -9.474 1.00 93.06 84 ASP A CA 1
ATOM 635 C C . ASP A 1 84 ? 11.275 -8.075 -7.946 1.00 93.06 84 ASP A C 1
ATOM 637 O O . ASP A 1 84 ? 10.238 -8.367 -7.346 1.00 93.06 84 ASP A O 1
ATOM 641 N N . ARG A 1 85 ? 12.435 -7.879 -7.313 1.00 91.44 85 ARG A N 1
ATOM 642 C CA . ARG A 1 85 ? 12.594 -8.003 -5.860 1.00 91.44 85 ARG A CA 1
ATOM 643 C C . ARG A 1 85 ? 12.678 -6.624 -5.225 1.00 91.44 85 ARG A C 1
ATOM 645 O O . ARG A 1 85 ? 13.519 -5.822 -5.621 1.00 91.44 85 ARG A O 1
ATOM 652 N N . PHE A 1 86 ? 11.839 -6.379 -4.222 1.00 90.62 86 PHE A N 1
ATOM 653 C CA . PHE A 1 86 ? 11.894 -5.171 -3.403 1.00 90.62 86 PHE A CA 1
ATOM 654 C C . PHE A 1 86 ? 12.638 -5.452 -2.102 1.00 90.62 86 PHE A C 1
ATOM 656 O O . PHE A 1 86 ? 12.437 -6.493 -1.477 1.00 90.62 86 PHE A O 1
ATOM 663 N N . VAL A 1 87 ? 13.488 -4.512 -1.700 1.00 90.06 87 VAL A N 1
ATOM 664 C CA . VAL A 1 87 ? 14.161 -4.509 -0.401 1.00 90.06 87 VAL A CA 1
ATOM 665 C C . VAL A 1 87 ? 13.816 -3.184 0.260 1.00 90.06 87 VAL A C 1
ATOM 667 O O . VAL A 1 87 ? 14.137 -2.130 -0.283 1.00 90.06 87 VAL A O 1
ATOM 670 N N . MET A 1 88 ? 13.129 -3.248 1.399 1.00 86.44 88 MET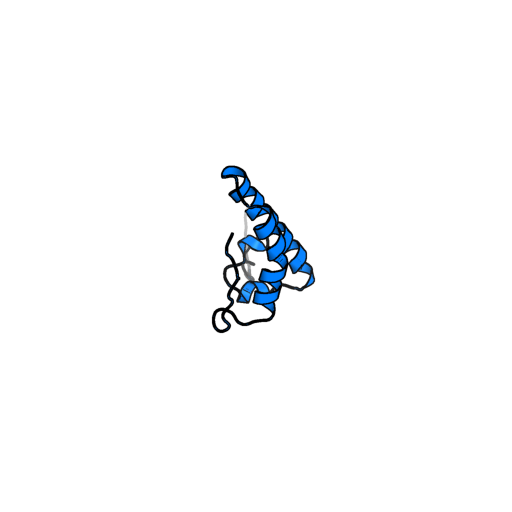 A N 1
ATOM 671 C CA . MET A 1 88 ? 12.808 -2.080 2.217 1.00 86.44 88 MET A CA 1
ATOM 672 C C . MET A 1 88 ? 13.877 -1.966 3.303 1.00 86.44 88 MET A C 1
ATOM 674 O O . MET A 1 88 ? 14.061 -2.910 4.073 1.00 86.44 88 MET A O 1
ATOM 678 N N . ASP A 1 89 ? 14.605 -0.852 3.334 1.00 84.31 89 ASP A N 1
ATOM 679 C CA . ASP A 1 89 ? 15.624 -0.612 4.358 1.00 84.31 89 ASP A CA 1
ATOM 680 C C . ASP A 1 89 ? 14.960 -0.278 5.705 1.00 84.31 89 ASP A C 1
ATOM 682 O O . ASP A 1 89 ? 13.995 0.482 5.740 1.00 84.31 89 ASP A O 1
ATOM 686 N N . VAL A 1 90 ? 15.469 -0.863 6.795 1.00 71.06 90 VAL A N 1
ATOM 687 C CA . VAL A 1 90 ? 14.969 -0.728 8.181 1.00 71.06 90 VAL A CA 1
ATOM 688 C C . VAL A 1 90 ? 13.463 -1.026 8.342 1.00 71.06 90 VAL A C 1
ATOM 690 O O . VAL A 1 90 ? 12.617 -0.134 8.309 1.00 71.06 90 VAL A O 1
ATOM 693 N N . SER A 1 91 ? 13.103 -2.289 8.596 1.00 59.97 91 SER A N 1
ATOM 694 C CA . SER A 1 91 ? 11.706 -2.688 8.853 1.00 59.97 91 SER A CA 1
ATOM 695 C C . SER A 1 91 ? 11.255 -2.299 10.270 1.00 59.97 91 SER A C 1
ATOM 697 O O . SER A 1 91 ? 11.810 -2.811 11.243 1.00 59.97 91 SER A O 1
ATOM 699 N N . HIS A 1 92 ? 10.266 -1.409 10.386 1.00 61.44 92 HIS A N 1
ATOM 700 C CA . HIS A 1 92 ? 9.653 -0.973 11.646 1.00 61.44 92 HIS A CA 1
ATOM 701 C C . HIS A 1 92 ? 8.154 -0.699 11.483 1.00 61.44 92 HIS A C 1
ATOM 703 O O . HIS A 1 92 ? 7.747 -0.261 10.385 1.00 61.44 92 HIS A O 1
#

Foldseek 3Di:
DDDDDDDDDDDDDPPPDCPPALCVVDDDLVSLLVDDPVCLVSNLVVQLVVLCVVAVVPDDDSPVSNVCSSVVSVCSNPDPPPVDPDDDPDDD

Radius of gyration: 21.09 Å; chains: 1; bounding box: 74×29×42 Å

pLDDT: mean 79.84, std 20.08, range [37.97, 96.81]